Protein AF-A0A1G3IFE7-F1 (afdb_monomer_lite)

Radius of gyration: 24.12 Å; chains: 1; bounding box: 57×22×74 Å

Secondary structure (DSSP, 8-state):
-HHHHHHHHHHHHHHHHHHHHHHHHHHHHHHHHHHHHHHHHHHHHHHHHHHHHHHT-TTHHHHHHHHHHHHHHHHHHHHHHT-HHHHHHHHHHHHHHHHHHHHHHT-

Sequence (107 aa):
MAAQDGGYRHKQRKRAEKKMTQHLLSVRQRYARLLSVMKWVGTVAGIGGALIIAMNIGVVAHGFMLFLVSSVLWGLVAWAQREVSLLVMQGAATVINMLGIIKWLGV

Structure (mmCIF, N/CA/C/O backbone):
data_AF-A0A1G3IFE7-F1
#
_entry.id   AF-A0A1G3IFE7-F1
#
loop_
_atom_site.group_PDB
_atom_site.id
_atom_site.type_symbol
_atom_site.label_atom_id
_atom_site.label_alt_id
_atom_site.label_comp_id
_atom_site.label_asym_id
_atom_site.label_entity_id
_atom_site.label_seq_id
_atom_site.pdbx_PDB_ins_code
_atom_site.Cartn_x
_atom_site.Cartn_y
_atom_site.Cartn_z
_atom_site.occupancy
_atom_site.B_iso_or_equiv
_atom_site.auth_seq_id
_atom_site.auth_comp_id
_atom_site.auth_asym_id
_atom_site.auth_atom_id
_atom_site.pdbx_PDB_model_num
ATOM 1 N N . MET A 1 1 ? -38.146 -4.351 51.094 1.00 57.72 1 MET A N 1
ATOM 2 C CA . MET A 1 1 ? -38.135 -4.828 49.689 1.00 57.72 1 MET A CA 1
ATOM 3 C C . MET A 1 1 ? -37.396 -3.897 48.716 1.00 57.72 1 MET A C 1
ATOM 5 O O . MET A 1 1 ? -36.661 -4.412 47.889 1.00 57.72 1 MET A O 1
ATOM 9 N 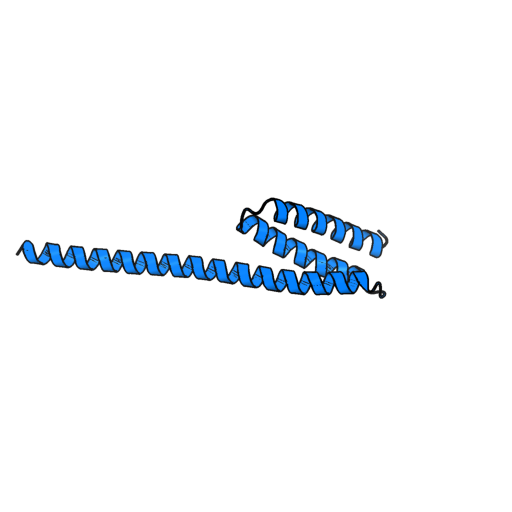N . ALA A 1 2 ? -37.477 -2.563 48.832 1.00 60.09 2 ALA A N 1
ATOM 10 C CA . ALA A 1 2 ? -36.810 -1.629 47.902 1.00 60.09 2 ALA A CA 1
ATOM 11 C C . ALA A 1 2 ? -35.256 -1.617 47.931 1.00 60.09 2 ALA A C 1
ATOM 13 O O . ALA A 1 2 ? -34.624 -1.307 46.925 1.00 60.09 2 ALA A O 1
ATOM 14 N N . ALA A 1 3 ? -34.616 -1.982 49.052 1.00 60.00 3 ALA A N 1
ATOM 15 C CA . ALA A 1 3 ? -33.153 -1.910 49.206 1.00 60.00 3 ALA A CA 1
ATOM 16 C C . ALA A 1 3 ? -32.371 -3.035 48.487 1.00 60.00 3 ALA A C 1
ATOM 18 O O . ALA A 1 3 ? -31.240 -2.819 48.055 1.00 60.00 3 ALA A O 1
ATOM 19 N N . GLN A 1 4 ? -32.963 -4.225 48.313 1.00 60.97 4 GLN A N 1
ATOM 20 C CA . GLN A 1 4 ? -32.335 -5.321 47.556 1.00 60.97 4 GLN A CA 1
ATOM 21 C C . GLN A 1 4 ? -32.281 -5.006 46.053 1.00 60.97 4 GLN A C 1
ATOM 23 O O . GLN A 1 4 ? -31.293 -5.310 45.387 1.00 60.97 4 GLN A O 1
ATOM 28 N N . ASP A 1 5 ? -33.304 -4.333 45.533 1.00 65.44 5 ASP A N 1
ATOM 29 C CA . ASP A 1 5 ? -33.459 -4.017 44.111 1.00 65.44 5 ASP A CA 1
ATOM 30 C C . ASP A 1 5 ? -32.378 -3.033 43.599 1.00 65.44 5 ASP A C 1
ATOM 32 O O . ASP A 1 5 ? -31.805 -3.211 42.518 1.00 65.44 5 ASP A O 1
ATOM 36 N N . GLY A 1 6 ? -31.970 -2.064 44.429 1.00 73.38 6 GLY A N 1
ATOM 37 C CA . GLY A 1 6 ? -30.881 -1.132 44.101 1.00 73.38 6 GLY A CA 1
ATOM 38 C C . GLY A 1 6 ? -29.522 -1.818 43.888 1.00 73.38 6 GLY A C 1
ATOM 39 O O . GLY A 1 6 ? -28.800 -1.507 42.934 1.00 73.38 6 GLY A O 1
ATOM 40 N N . GLY A 1 7 ? -29.188 -2.808 44.724 1.00 79.25 7 GLY A N 1
ATOM 41 C CA . GLY A 1 7 ? -27.937 -3.568 44.616 1.00 79.25 7 GLY A CA 1
ATOM 42 C C . GLY A 1 7 ? -27.884 -4.472 43.380 1.00 79.25 7 GLY A C 1
ATOM 43 O O . GLY A 1 7 ? -26.850 -4.554 42.704 1.00 79.25 7 GLY A O 1
ATOM 44 N N . TYR A 1 8 ? -29.009 -5.106 43.032 1.00 75.50 8 TYR A N 1
ATOM 45 C CA . TYR A 1 8 ? -29.123 -5.934 41.828 1.00 75.50 8 TYR A CA 1
ATOM 46 C C . TYR A 1 8 ? -28.982 -5.107 40.545 1.00 75.50 8 TYR A C 1
ATOM 48 O O . TYR A 1 8 ? -28.190 -5.474 39.667 1.00 75.50 8 TYR A O 1
ATOM 56 N N . ARG A 1 9 ? -29.659 -3.954 40.456 1.00 80.56 9 ARG A N 1
ATOM 57 C CA . ARG A 1 9 ? -29.551 -3.042 39.303 1.00 80.56 9 ARG A CA 1
ATOM 58 C C . ARG A 1 9 ? -28.127 -2.519 39.100 1.00 80.56 9 ARG A C 1
ATOM 60 O O . ARG A 1 9 ? -27.635 -2.484 37.970 1.00 80.56 9 ARG A O 1
ATOM 67 N N . HIS A 1 10 ? -27.416 -2.203 40.182 1.00 82.00 10 HIS A N 1
ATOM 68 C CA . HIS A 1 10 ? -26.027 -1.747 40.112 1.00 82.00 10 HIS A CA 1
ATOM 69 C C . HIS A 1 10 ? -25.064 -2.844 39.614 1.00 82.00 10 HIS A C 1
ATOM 71 O O . HIS A 1 10 ? -24.168 -2.591 38.802 1.00 82.00 10 HIS A O 1
ATOM 77 N N . LYS A 1 11 ? -25.262 -4.097 40.047 1.00 82.69 11 LYS A N 1
ATOM 78 C CA . LYS A 1 11 ? -24.443 -5.241 39.607 1.00 82.69 11 LYS A CA 1
ATOM 79 C C . LYS A 1 11 ? -24.682 -5.589 38.134 1.00 82.69 11 LYS A C 1
ATOM 81 O O . LYS A 1 11 ? -23.734 -5.943 37.430 1.00 82.69 11 LYS A O 1
ATOM 86 N N . GLN A 1 12 ? -25.923 -5.467 37.657 1.00 85.44 12 GLN A N 1
ATOM 87 C CA . GLN A 1 12 ? -26.260 -5.670 36.245 1.00 85.44 12 GLN A CA 1
ATOM 88 C C . GLN A 1 12 ? -25.655 -4.589 35.345 1.00 85.44 12 GLN A C 1
ATOM 90 O O . GLN A 1 12 ? -25.050 -4.937 34.331 1.00 85.44 12 GLN A O 1
ATOM 95 N N . ARG A 1 13 ? -25.717 -3.312 35.748 1.00 86.81 13 ARG A N 1
ATOM 96 C CA . ARG A 1 13 ? -25.062 -2.207 35.027 1.00 86.81 13 ARG A CA 1
ATOM 97 C C . ARG A 1 13 ? -23.567 -2.449 34.839 1.00 86.81 13 ARG A C 1
ATOM 99 O O . ARG A 1 13 ? -23.098 -2.473 33.707 1.00 86.81 13 ARG A O 1
ATOM 106 N N . LYS A 1 14 ? -22.846 -2.784 35.915 1.00 89.38 14 LYS A N 1
ATOM 107 C CA . LYS A 1 14 ? -21.407 -3.097 35.835 1.00 89.38 14 LYS A CA 1
ATOM 108 C C . LYS A 1 14 ? -21.095 -4.293 34.930 1.00 89.38 14 LYS A C 1
ATOM 110 O O . LYS A 1 14 ? -20.069 -4.313 34.252 1.00 89.38 14 LYS A O 1
ATOM 115 N N . ARG A 1 15 ? -21.965 -5.311 34.900 1.00 87.38 15 ARG A N 1
ATOM 116 C CA . ARG A 1 15 ? -21.821 -6.451 33.977 1.00 87.38 15 ARG A CA 1
ATOM 117 C C . ARG A 1 15 ? -22.044 -6.037 32.522 1.00 87.38 15 ARG A C 1
ATOM 119 O O . ARG A 1 15 ? -21.296 -6.499 31.664 1.00 87.38 15 ARG A O 1
ATOM 126 N N . ALA A 1 16 ? -23.039 -5.195 32.253 1.00 86.50 16 ALA A N 1
ATOM 127 C CA . ALA A 1 16 ? -23.311 -4.668 30.919 1.00 86.50 16 ALA A CA 1
ATOM 128 C C . ALA A 1 16 ? -22.154 -3.786 30.422 1.00 86.50 16 ALA A C 1
ATOM 130 O O . ALA A 1 16 ? -21.657 -4.014 29.324 1.00 86.50 16 ALA A O 1
ATOM 131 N N . GLU A 1 17 ? -21.645 -2.881 31.263 1.00 88.56 17 GLU A N 1
ATOM 132 C CA . GLU A 1 17 ? -20.461 -2.058 30.979 1.00 88.56 17 GLU A CA 1
ATOM 133 C C . GLU A 1 17 ? -19.237 -2.925 30.671 1.00 88.56 17 GLU A C 1
ATOM 135 O O . GLU A 1 17 ? -18.568 -2.724 29.661 1.00 88.56 17 GLU A O 1
ATOM 140 N N . LYS A 1 18 ? -18.970 -3.954 31.488 1.00 88.88 18 LYS A N 1
ATOM 141 C CA . LYS A 1 18 ? -17.833 -4.854 31.259 1.00 88.88 18 LYS A CA 1
ATOM 142 C C . LYS A 1 18 ? -17.961 -5.609 29.934 1.00 88.88 18 LYS A C 1
ATOM 144 O O . LYS A 1 18 ? -16.979 -5.694 29.202 1.00 88.88 18 LYS A O 1
ATOM 149 N N . LYS A 1 19 ? -19.156 -6.121 29.611 1.00 87.25 19 LYS A N 1
ATOM 150 C CA . LYS A 1 19 ? -19.427 -6.786 28.324 1.00 87.25 19 LYS A CA 1
ATOM 151 C C . LYS A 1 19 ? -19.244 -5.826 27.144 1.00 87.25 19 LYS A C 1
ATOM 153 O O . LYS A 1 19 ? -18.594 -6.198 26.171 1.00 87.25 19 LYS A O 1
ATOM 158 N N . MET A 1 20 ? -19.762 -4.602 27.251 1.00 87.31 20 MET A N 1
ATOM 159 C CA . MET A 1 20 ? -19.630 -3.551 26.236 1.00 87.31 20 MET A CA 1
ATOM 160 C C . MET A 1 20 ? -18.154 -3.215 25.991 1.00 87.31 20 MET A C 1
ATOM 162 O O . MET A 1 20 ? -17.679 -3.300 24.861 1.00 87.31 20 MET A O 1
ATOM 166 N N . THR A 1 21 ? -17.396 -2.926 27.051 1.00 87.31 21 THR A N 1
ATOM 167 C CA . THR A 1 21 ? -15.966 -2.610 26.957 1.00 87.31 21 THR A CA 1
ATOM 168 C C . THR A 1 21 ? -15.174 -3.777 26.379 1.00 87.31 21 THR A C 1
ATOM 170 O O . THR A 1 21 ? -14.352 -3.575 25.490 1.00 87.31 21 THR A O 1
ATOM 173 N N . GLN A 1 22 ? -15.443 -5.012 26.814 1.00 87.81 22 GLN A N 1
ATOM 174 C CA . GLN A 1 22 ? -14.799 -6.199 26.243 1.00 87.81 22 GLN A CA 1
ATOM 175 C C . GLN A 1 22 ? -15.084 -6.347 24.747 1.00 87.81 22 GLN A C 1
ATOM 177 O O . GLN A 1 22 ? -14.173 -6.650 23.975 1.00 87.81 22 GLN A O 1
ATOM 182 N N . HIS A 1 23 ? -16.322 -6.091 24.325 1.00 85.19 23 HIS A N 1
ATOM 183 C CA . HIS A 1 23 ? -16.683 -6.133 22.917 1.00 85.19 23 HIS A CA 1
ATOM 184 C C . HIS A 1 23 ? -15.913 -5.080 22.107 1.00 85.19 23 HIS A C 1
ATOM 186 O O . HIS A 1 23 ? -15.268 -5.429 21.116 1.00 85.19 23 HIS A O 1
ATOM 192 N N . LEU A 1 24 ? -15.873 -3.827 22.572 1.00 88.50 24 LEU A N 1
ATOM 193 C CA . LEU A 1 24 ? -15.134 -2.744 21.912 1.00 88.50 24 LEU A CA 1
ATOM 194 C C . LEU A 1 24 ? -13.628 -3.034 21.821 1.00 88.50 24 LEU A C 1
ATOM 196 O O . LEU A 1 24 ? -13.018 -2.827 20.770 1.00 88.50 24 LEU A O 1
ATOM 200 N N . LEU A 1 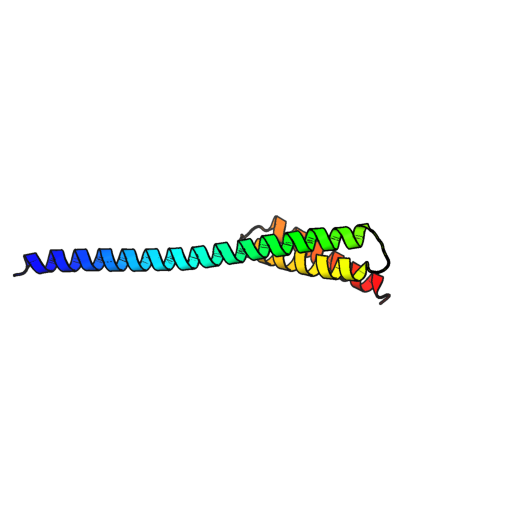25 ? -13.032 -3.572 22.891 1.00 89.44 25 LEU A N 1
ATOM 201 C CA . LEU A 1 25 ? -11.626 -3.980 22.895 1.00 89.44 25 LEU A CA 1
ATOM 202 C C . LEU A 1 25 ? -11.355 -5.076 21.858 1.00 89.44 25 LEU A C 1
ATOM 204 O O . LEU A 1 25 ? -10.350 -5.002 21.150 1.00 89.44 25 LEU A O 1
ATOM 208 N N . SER A 1 26 ? -12.268 -6.041 21.709 1.00 87.56 26 SER A N 1
ATOM 209 C CA . SER A 1 26 ? -12.130 -7.113 20.718 1.00 87.56 26 SER A CA 1
ATOM 210 C C . SER A 1 26 ? -12.194 -6.596 19.274 1.00 87.56 26 SER A C 1
ATOM 212 O O . SER A 1 26 ? -11.400 -7.023 18.434 1.00 87.56 26 SER A O 1
ATOM 214 N N . VAL A 1 27 ? -13.076 -5.632 18.984 1.00 87.75 27 VAL A N 1
ATOM 215 C CA . VAL A 1 27 ? -13.186 -5.006 17.655 1.00 87.75 27 VAL A CA 1
ATOM 216 C C . VAL A 1 27 ? -11.925 -4.199 17.344 1.00 87.75 27 VAL A C 1
ATOM 218 O O . VAL A 1 27 ? -11.325 -4.376 16.281 1.00 87.75 27 VAL A O 1
ATOM 221 N N . ARG A 1 28 ? -11.457 -3.385 18.299 1.00 87.94 28 ARG A N 1
ATOM 222 C CA . ARG A 1 28 ? -10.216 -2.611 18.154 1.00 87.94 28 ARG A CA 1
ATOM 223 C C . ARG A 1 28 ? -8.999 -3.516 17.945 1.00 87.94 28 ARG A C 1
ATOM 225 O O . ARG A 1 28 ? -8.164 -3.222 17.093 1.00 87.94 28 ARG A O 1
ATOM 232 N N . GLN A 1 29 ? -8.901 -4.623 18.682 1.00 91.81 29 GLN A N 1
ATOM 233 C CA . GLN A 1 29 ? -7.819 -5.598 18.510 1.00 91.81 29 GLN A CA 1
ATOM 234 C C . GLN A 1 29 ? -7.842 -6.260 17.131 1.00 91.81 29 GLN A C 1
ATOM 236 O O . GLN A 1 29 ? -6.786 -6.405 16.517 1.00 91.81 29 GLN A O 1
ATOM 241 N N . ARG A 1 30 ? -9.022 -6.647 16.627 1.00 89.69 30 ARG A N 1
ATOM 242 C CA . ARG A 1 30 ? -9.161 -7.211 15.274 1.00 89.69 30 ARG A CA 1
ATOM 243 C C . ARG A 1 30 ? -8.661 -6.227 14.222 1.00 89.69 30 ARG A C 1
ATOM 245 O O . ARG A 1 30 ? -7.853 -6.605 13.382 1.00 89.69 30 ARG A O 1
ATOM 252 N N . TYR A 1 31 ? -9.072 -4.966 14.325 1.00 89.38 31 TYR A N 1
ATOM 253 C CA . TYR A 1 31 ? -8.624 -3.909 13.422 1.00 89.38 31 TYR A CA 1
ATOM 254 C C . TYR A 1 31 ? -7.102 -3.702 13.470 1.00 89.38 31 TYR A C 1
ATOM 256 O O . TYR A 1 31 ? -6.440 -3.710 12.434 1.00 89.38 31 TYR A O 1
ATOM 264 N N . ALA A 1 32 ? -6.522 -3.611 14.672 1.00 90.31 32 ALA A N 1
ATOM 265 C CA . ALA A 1 32 ? -5.076 -3.474 14.844 1.00 90.31 32 ALA A CA 1
ATOM 266 C C . ALA A 1 32 ? -4.298 -4.660 14.246 1.00 90.31 32 ALA A C 1
ATOM 268 O O . ALA A 1 32 ? -3.253 -4.469 13.622 1.00 90.31 32 ALA A O 1
ATOM 269 N N . ARG A 1 33 ? -4.825 -5.884 14.389 1.00 92.25 33 ARG A N 1
ATOM 270 C CA . ARG A 1 33 ? -4.228 -7.087 13.800 1.00 92.25 33 ARG A CA 1
ATOM 271 C C . ARG A 1 33 ? -4.265 -7.048 12.273 1.00 92.25 33 ARG A C 1
ATOM 273 O O . ARG A 1 33 ? -3.245 -7.325 11.655 1.00 92.25 33 ARG A O 1
ATOM 280 N N . LEU A 1 34 ? -5.397 -6.675 11.673 1.00 92.12 34 LEU A N 1
ATOM 281 C CA . LEU A 1 34 ? -5.522 -6.558 10.216 1.00 92.12 34 LEU A CA 1
ATOM 282 C C . LEU A 1 34 ? -4.533 -5.535 9.647 1.00 92.12 34 LEU A C 1
ATOM 284 O O . LEU A 1 34 ? -3.819 -5.845 8.698 1.00 92.12 34 LEU A O 1
ATOM 288 N N . LEU A 1 35 ? -4.417 -4.362 10.278 1.00 92.88 35 LEU A N 1
ATOM 289 C CA . LEU A 1 35 ? -3.429 -3.358 9.878 1.00 92.88 35 LEU A CA 1
ATOM 290 C C . LEU A 1 35 ? -1.992 -3.866 10.015 1.00 92.88 35 LEU A C 1
ATOM 292 O O . LEU A 1 35 ? -1.159 -3.588 9.158 1.00 92.88 35 LEU A O 1
ATOM 296 N N . SER A 1 36 ? -1.688 -4.615 11.077 1.00 93.81 36 SER A N 1
ATOM 297 C CA . SER A 1 36 ? -0.360 -5.203 11.266 1.00 93.81 36 SER A CA 1
ATOM 298 C C . SER A 1 36 ? -0.021 -6.216 10.170 1.00 93.81 36 SER A C 1
ATOM 300 O O . SER A 1 36 ? 1.086 -6.179 9.636 1.00 93.81 36 SER A O 1
ATOM 302 N N . VAL A 1 37 ? -0.979 -7.063 9.782 1.00 94.56 37 VAL A N 1
ATOM 303 C CA . VAL A 1 37 ? -0.810 -8.006 8.667 1.00 94.56 37 VAL A CA 1
ATOM 304 C C . VAL A 1 37 ? -0.607 -7.252 7.352 1.00 94.56 37 VAL A C 1
ATOM 306 O O . VAL A 1 37 ? 0.350 -7.541 6.640 1.00 94.56 37 VAL A O 1
ATOM 309 N N . MET A 1 38 ? -1.434 -6.243 7.057 1.00 93.38 38 MET A N 1
ATOM 310 C CA . MET A 1 38 ? -1.283 -5.408 5.857 1.00 93.38 38 MET A CA 1
ATOM 311 C C . MET A 1 38 ? 0.090 -4.731 5.789 1.00 93.38 38 MET A C 1
ATOM 313 O O . MET A 1 38 ? 0.714 -4.746 4.730 1.00 93.38 38 MET A O 1
ATOM 317 N N . LYS A 1 39 ? 0.586 -4.198 6.916 1.00 94.00 39 LYS A N 1
ATOM 318 C CA . LYS A 1 39 ? 1.935 -3.621 7.015 1.00 94.00 39 LYS A CA 1
ATOM 319 C C . LYS A 1 39 ? 3.006 -4.634 6.635 1.00 94.00 39 LYS A C 1
ATOM 321 O O . LYS A 1 39 ? 3.843 -4.340 5.794 1.00 94.00 39 LYS A O 1
ATOM 326 N N . TRP A 1 40 ? 2.982 -5.823 7.233 1.00 96.19 40 TRP A N 1
ATOM 327 C CA . TRP A 1 40 ? 4.011 -6.832 6.984 1.00 96.19 40 TRP A CA 1
ATOM 328 C C . TRP A 1 40 ? 3.963 -7.399 5.566 1.00 96.19 40 TRP A C 1
ATOM 330 O O . TRP A 1 40 ? 5.010 -7.512 4.932 1.00 96.19 40 TRP A O 1
ATOM 340 N N . VAL A 1 41 ? 2.769 -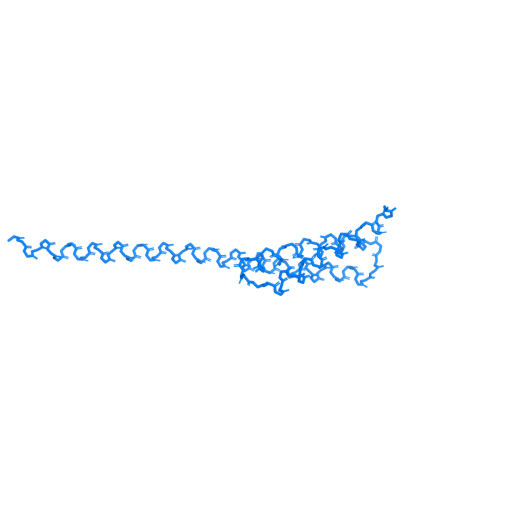7.688 5.044 1.00 95.12 41 VAL A N 1
ATOM 341 C CA . VAL A 1 41 ? 2.599 -8.141 3.655 1.00 95.12 41 VAL A CA 1
ATOM 342 C C . VAL A 1 41 ? 3.084 -7.063 2.687 1.00 95.12 41 VAL A C 1
ATOM 344 O O . VAL A 1 41 ? 3.870 -7.363 1.792 1.00 95.12 41 VAL A O 1
ATOM 347 N N . GLY A 1 42 ? 2.687 -5.806 2.908 1.00 94.12 42 GLY A N 1
ATOM 348 C CA . GLY A 1 42 ? 3.157 -4.666 2.127 1.00 94.12 42 GLY A CA 1
ATOM 349 C C . GLY A 1 42 ? 4.677 -4.524 2.179 1.00 94.12 42 GLY A C 1
ATOM 350 O O . GLY A 1 42 ? 5.310 -4.390 1.144 1.00 94.12 42 GLY A O 1
ATOM 351 N N . THR A 1 43 ? 5.298 -4.629 3.354 1.00 95.50 43 THR A N 1
ATOM 352 C CA . THR A 1 43 ? 6.760 -4.531 3.497 1.00 95.50 43 THR A CA 1
ATOM 353 C C . THR A 1 43 ? 7.501 -5.636 2.752 1.00 95.50 43 THR A C 1
ATOM 355 O O . THR A 1 43 ? 8.417 -5.336 1.991 1.00 95.50 43 THR A O 1
ATOM 358 N N . VAL A 1 44 ? 7.111 -6.902 2.934 1.00 97.00 44 VAL A N 1
ATOM 359 C CA . VAL A 1 44 ? 7.778 -8.034 2.270 1.00 97.00 44 VAL A CA 1
ATOM 360 C C . VAL A 1 44 ? 7.612 -7.936 0.756 1.00 97.00 44 VAL A C 1
ATOM 362 O O . VAL A 1 44 ? 8.586 -8.098 0.022 1.00 97.00 44 VAL A O 1
ATOM 365 N N . ALA A 1 45 ? 6.409 -7.591 0.292 1.00 94.69 45 ALA A N 1
ATOM 366 C CA . ALA A 1 45 ? 6.168 -7.341 -1.119 1.00 94.69 45 ALA A CA 1
ATOM 367 C C . ALA A 1 45 ? 7.004 -6.151 -1.630 1.00 94.69 45 ALA A C 1
ATOM 369 O O . ALA A 1 45 ? 7.649 -6.225 -2.668 1.00 94.69 45 ALA A O 1
ATOM 370 N N . GLY A 1 46 ? 7.073 -5.061 -0.870 1.00 94.94 46 GLY A N 1
ATOM 371 C CA . GLY A 1 46 ? 7.845 -3.877 -1.234 1.00 94.94 46 GLY A CA 1
ATOM 372 C C . GLY A 1 46 ? 9.322 -4.195 -1.433 1.00 94.94 46 GLY A C 1
ATOM 373 O O . GLY A 1 46 ? 9.900 -3.874 -2.465 1.00 94.94 46 GLY A O 1
ATOM 374 N N . ILE A 1 47 ? 9.916 -4.888 -0.466 1.00 96.44 47 ILE A N 1
ATOM 375 C CA . ILE A 1 47 ? 11.320 -5.289 -0.527 1.00 96.44 47 ILE A CA 1
ATOM 376 C C . ILE A 1 47 ? 11.549 -6.242 -1.706 1.00 96.44 47 ILE A C 1
ATOM 378 O O . ILE A 1 47 ? 12.445 -6.004 -2.511 1.00 96.44 47 ILE A O 1
ATOM 382 N N . GLY A 1 48 ? 10.721 -7.281 -1.856 1.00 95.12 48 GLY A N 1
ATOM 383 C CA . GLY A 1 48 ? 10.857 -8.245 -2.950 1.00 95.12 48 GLY A CA 1
ATOM 384 C C . GLY A 1 48 ? 10.730 -7.599 -4.333 1.00 95.12 48 GLY A C 1
ATOM 385 O O . GLY A 1 48 ? 11.556 -7.845 -5.210 1.00 95.12 48 GLY A O 1
ATOM 386 N N . GLY A 1 49 ? 9.741 -6.722 -4.516 1.00 93.44 49 GLY A N 1
ATOM 387 C CA . GLY A 1 49 ? 9.510 -6.015 -5.774 1.00 93.44 49 GLY A CA 1
ATOM 388 C C . GLY A 1 49 ? 10.658 -5.069 -6.114 1.00 93.44 49 GLY A C 1
ATOM 389 O O . GLY A 1 49 ? 11.180 -5.115 -7.227 1.00 93.44 49 GLY A O 1
ATOM 390 N N . ALA A 1 50 ? 11.116 -4.282 -5.136 1.00 93.75 50 ALA A N 1
ATOM 391 C CA . ALA A 1 50 ? 12.254 -3.383 -5.301 1.00 93.75 50 ALA A CA 1
ATOM 392 C C . ALA A 1 50 ? 13.548 -4.137 -5.643 1.00 93.75 50 ALA A C 1
ATOM 394 O O . ALA A 1 50 ? 14.291 -3.694 -6.514 1.00 93.75 50 ALA A O 1
ATOM 395 N N . LEU A 1 51 ? 13.796 -5.292 -5.015 1.00 95.44 51 LEU A N 1
ATOM 396 C CA . LEU A 1 51 ? 14.953 -6.132 -5.333 1.00 95.44 51 LEU A CA 1
ATOM 397 C C . LEU A 1 51 ? 14.891 -6.662 -6.768 1.00 95.44 51 LEU A C 1
ATOM 399 O O . LEU A 1 51 ? 15.893 -6.599 -7.472 1.00 95.44 51 LEU A O 1
ATOM 403 N N . ILE A 1 52 ? 13.731 -7.137 -7.231 1.00 93.69 52 ILE A N 1
ATOM 404 C CA . ILE A 1 52 ? 13.567 -7.604 -8.618 1.00 93.69 52 ILE A CA 1
ATOM 405 C C . ILE A 1 52 ? 13.836 -6.469 -9.612 1.00 93.69 52 ILE A C 1
ATOM 407 O O . ILE A 1 52 ? 14.555 -6.676 -10.589 1.00 93.69 52 ILE A O 1
ATOM 411 N N . ILE A 1 53 ? 13.300 -5.272 -9.347 1.00 92.19 53 ILE A N 1
ATOM 412 C CA . ILE A 1 53 ? 13.551 -4.087 -10.178 1.00 92.19 53 ILE A CA 1
ATOM 413 C C . ILE A 1 53 ? 15.049 -3.757 -10.192 1.00 92.19 53 ILE A C 1
ATOM 415 O O . ILE A 1 53 ? 15.624 -3.568 -11.261 1.00 92.19 53 ILE A O 1
ATOM 419 N N . ALA A 1 54 ? 15.686 -3.723 -9.019 1.00 93.94 54 ALA A N 1
ATOM 420 C CA . ALA A 1 54 ? 17.095 -3.369 -8.868 1.00 93.94 54 ALA A CA 1
ATOM 421 C C . ALA A 1 54 ? 18.043 -4.384 -9.522 1.00 93.94 54 ALA A C 1
ATOM 423 O O . ALA A 1 54 ? 19.069 -3.992 -10.072 1.00 93.94 54 ALA A O 1
ATOM 424 N N . MET A 1 55 ? 17.695 -5.675 -9.502 1.00 91.94 55 MET A N 1
ATOM 425 C CA . MET A 1 55 ? 18.466 -6.715 -10.186 1.00 91.94 55 MET A CA 1
ATOM 426 C C . MET A 1 55 ? 18.450 -6.552 -11.710 1.00 91.94 55 MET A C 1
ATOM 428 O O . MET A 1 55 ? 19.341 -7.081 -12.367 1.00 91.94 55 MET A O 1
ATOM 432 N N . ASN A 1 56 ? 17.459 -5.846 -12.272 1.00 87.94 56 ASN A N 1
ATOM 433 C CA . ASN A 1 56 ? 17.313 -5.595 -13.711 1.00 87.94 56 ASN A CA 1
ATOM 434 C C . ASN A 1 56 ? 17.480 -6.858 -14.587 1.00 87.94 56 ASN A C 1
ATOM 436 O O . ASN A 1 56 ? 17.941 -6.812 -15.725 1.00 87.94 56 ASN A O 1
ATOM 440 N N . ILE A 1 57 ? 17.117 -8.014 -14.035 1.00 80.56 57 ILE A N 1
ATOM 441 C CA . ILE A 1 57 ? 16.989 -9.266 -14.775 1.00 80.56 57 ILE A CA 1
ATOM 442 C C . ILE A 1 57 ? 15.663 -9.206 -15.531 1.00 80.56 57 ILE A C 1
ATOM 444 O O . ILE A 1 57 ? 14.736 -8.569 -15.038 1.00 80.56 57 ILE A O 1
ATOM 448 N N . GLY A 1 58 ? 15.556 -9.837 -16.708 1.00 81.50 58 GLY A N 1
ATOM 449 C CA . GLY A 1 58 ? 14.465 -9.698 -17.700 1.00 81.50 58 GLY A CA 1
ATOM 450 C C . GLY A 1 58 ? 13.009 -9.947 -17.249 1.00 81.50 58 GLY A C 1
ATOM 451 O O . GLY A 1 58 ? 12.142 -10.164 -18.081 1.00 81.50 58 GLY A O 1
ATOM 452 N N . VAL A 1 59 ? 12.722 -9.914 -15.950 1.00 86.12 59 VAL A N 1
ATOM 453 C CA . VAL A 1 59 ? 11.421 -9.966 -15.277 1.00 86.12 59 VAL A CA 1
ATOM 454 C C . VAL A 1 59 ? 11.075 -8.656 -14.539 1.00 86.12 59 VAL A C 1
ATOM 456 O O . VAL A 1 59 ? 10.216 -8.659 -13.660 1.00 86.12 59 VAL A O 1
ATOM 459 N N . VAL A 1 60 ? 11.703 -7.523 -14.879 1.00 89.06 60 VAL A N 1
ATOM 460 C CA . VAL A 1 60 ? 11.528 -6.220 -14.193 1.00 89.06 60 VAL A CA 1
ATOM 461 C C . VAL A 1 60 ? 10.059 -5.793 -14.028 1.00 89.06 60 VAL A C 1
ATOM 463 O O . VAL A 1 60 ? 9.696 -5.283 -12.967 1.00 89.06 60 VAL A O 1
ATOM 466 N N . ALA A 1 61 ? 9.179 -6.056 -15.005 1.00 88.25 61 ALA A N 1
ATOM 467 C CA . ALA A 1 61 ? 7.745 -5.766 -14.861 1.00 88.25 61 ALA A CA 1
ATOM 468 C C . ALA A 1 61 ? 7.080 -6.491 -13.686 1.00 88.25 61 ALA A C 1
ATOM 470 O O . ALA A 1 61 ? 6.233 -5.902 -13.018 1.00 88.25 61 ALA A O 1
ATOM 471 N N . HIS A 1 62 ? 7.483 -7.728 -13.382 1.00 90.88 62 HIS A N 1
ATOM 472 C CA . HIS A 1 62 ? 6.969 -8.448 -12.216 1.00 90.88 62 HIS A CA 1
ATOM 473 C C . HIS A 1 62 ? 7.400 -7.754 -10.922 1.00 90.88 62 HIS A C 1
ATOM 475 O O . HIS A 1 62 ? 6.613 -7.665 -9.984 1.00 90.88 62 HIS A O 1
ATOM 481 N N . GLY A 1 63 ? 8.613 -7.194 -10.895 1.00 92.88 63 GLY A N 1
ATOM 482 C CA . GLY A 1 63 ? 9.087 -6.360 -9.794 1.00 92.88 63 GLY A CA 1
ATOM 483 C C . GLY A 1 63 ? 8.221 -5.115 -9.595 1.00 92.88 63 GLY A C 1
ATOM 484 O O . GLY A 1 63 ? 7.779 -4.863 -8.475 1.00 92.88 63 GLY A O 1
ATOM 485 N N . PHE A 1 64 ? 7.889 -4.397 -10.675 1.00 93.19 64 PHE A N 1
ATOM 486 C CA . PHE A 1 64 ? 6.976 -3.248 -10.612 1.00 93.19 64 PHE A CA 1
ATOM 487 C C . PHE A 1 64 ? 5.552 -3.635 -10.194 1.00 93.19 64 PHE A C 1
ATOM 489 O O . PHE A 1 64 ? 4.954 -2.929 -9.387 1.00 93.19 64 PHE A O 1
ATOM 496 N N . MET A 1 65 ? 5.005 -4.762 -10.663 1.00 94.19 65 MET A N 1
ATOM 497 C CA . MET A 1 65 ? 3.688 -5.251 -10.222 1.00 94.19 65 MET A CA 1
ATOM 498 C C . MET A 1 65 ? 3.676 -5.593 -8.727 1.00 94.19 65 MET A C 1
ATOM 500 O O . MET A 1 65 ? 2.736 -5.259 -8.006 1.00 94.19 65 MET A O 1
ATOM 504 N N . LEU A 1 66 ? 4.738 -6.229 -8.238 1.00 94.44 66 LEU A N 1
ATOM 505 C CA . LEU A 1 66 ? 4.864 -6.624 -6.838 1.00 94.44 66 LEU A CA 1
ATOM 506 C C . LEU A 1 66 ? 5.068 -5.389 -5.936 1.00 94.44 66 LEU A C 1
ATOM 508 O O . LEU A 1 66 ? 4.429 -5.263 -4.886 1.00 94.44 66 LEU A O 1
ATOM 512 N N . PHE A 1 6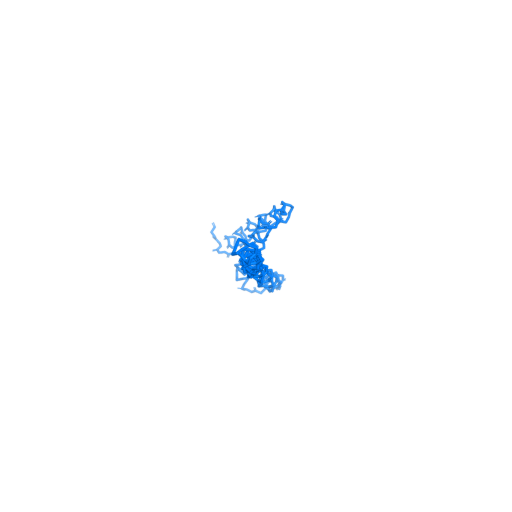7 ? 5.870 -4.420 -6.393 1.00 94.88 67 PHE A N 1
ATOM 513 C CA . PHE A 1 67 ? 6.045 -3.130 -5.724 1.00 94.88 67 PHE A CA 1
ATOM 514 C C . PHE A 1 67 ? 4.763 -2.276 -5.767 1.00 94.88 67 PHE A C 1
ATOM 516 O O . PHE A 1 67 ? 4.457 -1.582 -4.796 1.00 94.88 67 PHE A O 1
ATOM 523 N N . LEU A 1 68 ? 3.950 -2.397 -6.823 1.00 95.38 68 LEU A N 1
ATOM 524 C CA . LEU A 1 68 ? 2.639 -1.753 -6.930 1.00 95.38 68 LEU A CA 1
ATOM 525 C C . LEU A 1 68 ? 1.683 -2.256 -5.843 1.00 95.38 68 LEU A C 1
ATOM 527 O O . LEU A 1 68 ? 1.132 -1.447 -5.095 1.00 95.38 68 LEU A O 1
ATOM 531 N N . VAL A 1 69 ? 1.537 -3.577 -5.694 1.00 96.06 69 VAL A N 1
ATOM 532 C CA . VAL A 1 69 ? 0.693 -4.181 -4.644 1.00 96.06 69 VAL A CA 1
ATOM 533 C C . VAL A 1 69 ? 1.133 -3.716 -3.254 1.00 96.06 69 VAL A C 1
ATOM 535 O O . VAL A 1 69 ? 0.298 -3.336 -2.430 1.00 96.06 69 VAL A O 1
ATOM 538 N N . SER A 1 70 ? 2.445 -3.677 -3.009 1.00 96.81 70 SER A N 1
ATOM 539 C CA . SER A 1 70 ? 3.010 -3.118 -1.778 1.00 96.81 70 SER A CA 1
ATOM 540 C C . SER A 1 70 ? 2.598 -1.663 -1.549 1.00 96.81 70 SER A C 1
ATOM 542 O O . SER A 1 70 ? 2.102 -1.324 -0.470 1.00 96.81 70 SER A O 1
ATOM 544 N N . SER A 1 71 ? 2.766 -0.807 -2.562 1.00 96.00 71 SER A N 1
ATOM 545 C CA . SER A 1 71 ? 2.450 0.619 -2.453 1.00 96.00 71 SER A CA 1
ATOM 546 C C . SER A 1 71 ? 0.968 0.859 -2.149 1.00 96.00 71 SER A C 1
ATOM 548 O O . SER A 1 71 ? 0.655 1.659 -1.270 1.00 96.00 71 SER A O 1
ATOM 550 N N . VAL A 1 72 ? 0.059 0.078 -2.743 1.00 96.75 72 VAL A N 1
ATOM 551 C CA . VAL A 1 72 ? -1.379 0.148 -2.443 1.00 96.75 72 VAL A CA 1
ATOM 552 C C . VAL A 1 72 ? -1.674 -0.286 -1.004 1.00 96.75 72 VAL A C 1
ATOM 554 O O . VAL A 1 72 ? -2.381 0.424 -0.289 1.00 96.75 72 VAL A O 1
ATOM 557 N N . LEU A 1 73 ? -1.107 -1.405 -0.533 1.00 95.94 73 LEU A N 1
ATOM 558 C CA . LEU A 1 73 ? -1.312 -1.882 0.843 1.00 95.94 73 LEU A CA 1
ATOM 559 C C . LEU A 1 73 ? -0.832 -0.865 1.883 1.00 95.94 73 LEU A C 1
ATOM 561 O O . LEU A 1 73 ? -1.551 -0.552 2.834 1.00 95.94 73 LEU A O 1
ATOM 565 N N . TRP A 1 74 ? 0.364 -0.313 1.692 1.00 96.62 74 TRP A N 1
ATOM 566 C CA . TRP A 1 74 ? 0.902 0.712 2.581 1.00 96.62 74 TRP A CA 1
ATOM 567 C C . TRP A 1 74 ? 0.158 2.049 2.461 1.00 96.62 74 TRP A C 1
ATOM 569 O O . TRP A 1 74 ? 0.018 2.742 3.466 1.00 96.62 74 TRP A O 1
ATOM 579 N N . GLY A 1 75 ? -0.385 2.382 1.287 1.00 96.94 75 GLY A N 1
ATOM 580 C CA . GLY A 1 75 ? -1.283 3.523 1.102 1.00 96.94 75 GLY A CA 1
ATOM 581 C C . GLY A 1 75 ? -2.588 3.373 1.891 1.00 96.94 75 GLY A C 1
ATOM 582 O O . GLY A 1 75 ? -2.996 4.297 2.593 1.00 96.94 75 GLY A O 1
ATOM 583 N N . LEU A 1 76 ? -3.203 2.184 1.876 1.00 95.75 76 LEU A N 1
ATOM 584 C CA . LEU A 1 76 ? -4.388 1.883 2.693 1.00 95.75 76 LEU A CA 1
ATOM 585 C C . LEU A 1 76 ? -4.083 1.964 4.195 1.00 95.75 76 LEU A C 1
ATOM 587 O O . LEU A 1 76 ? -4.882 2.499 4.966 1.00 95.75 76 LEU A O 1
ATOM 591 N N . VAL A 1 77 ? -2.914 1.475 4.616 1.00 95.88 77 VAL A N 1
ATOM 592 C CA . VAL A 1 77 ? -2.441 1.609 6.001 1.0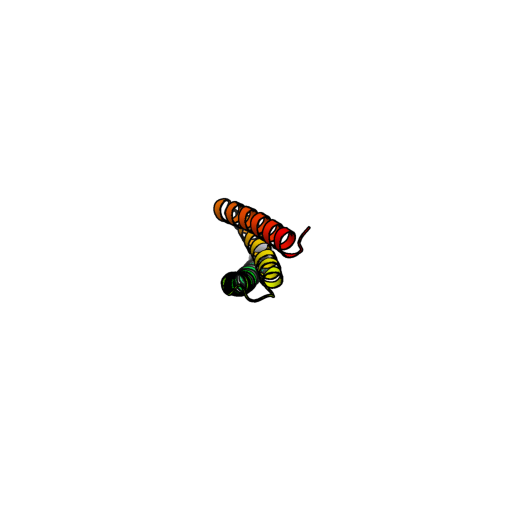0 95.88 77 VAL A CA 1
ATOM 593 C C . VAL A 1 77 ? -2.229 3.078 6.373 1.00 95.88 77 VAL A C 1
ATOM 595 O O . VAL A 1 77 ? -2.637 3.485 7.459 1.00 95.88 77 VAL A O 1
ATOM 598 N N . ALA A 1 78 ? -1.626 3.876 5.493 1.00 96.38 78 ALA A N 1
ATOM 599 C CA . ALA A 1 78 ? -1.410 5.303 5.715 1.00 96.38 78 ALA A CA 1
ATOM 600 C C . ALA A 1 78 ? -2.735 6.052 5.887 1.00 96.38 78 ALA A C 1
ATOM 602 O O . ALA A 1 78 ? -2.898 6.819 6.836 1.00 96.38 78 ALA A O 1
ATOM 603 N N . TRP A 1 79 ? -3.715 5.752 5.029 1.00 96.38 79 TRP A N 1
ATOM 604 C CA . TRP A 1 79 ? -5.068 6.291 5.130 1.00 96.38 79 TRP A CA 1
ATOM 605 C C . TRP A 1 79 ? -5.728 5.923 6.465 1.00 96.38 79 TRP A C 1
ATOM 607 O O . TRP A 1 79 ? -6.235 6.788 7.179 1.00 96.38 79 TRP A O 1
ATOM 617 N N . ALA A 1 80 ? -5.665 4.644 6.843 1.00 93.81 80 ALA A N 1
ATOM 618 C CA . ALA A 1 80 ? -6.194 4.138 8.107 1.00 93.81 80 ALA A CA 1
ATOM 619 C C . ALA A 1 80 ? -5.548 4.792 9.342 1.00 93.81 80 ALA A C 1
ATOM 621 O O . ALA A 1 80 ? -6.215 4.993 10.357 1.00 93.81 80 ALA A O 1
ATOM 622 N N . GLN A 1 81 ? -4.260 5.128 9.259 1.00 94.44 81 GLN A N 1
ATOM 623 C CA . GLN A 1 81 ? -3.494 5.745 10.345 1.00 94.44 81 GLN A CA 1
ATOM 624 C C . GLN A 1 81 ? -3.523 7.279 10.309 1.00 94.44 81 GLN A C 1
ATOM 626 O O . GLN A 1 81 ? -3.030 7.899 11.243 1.00 94.44 81 GLN A O 1
ATOM 631 N N . ARG A 1 82 ? -4.160 7.883 9.293 1.00 95.00 82 ARG A N 1
ATOM 632 C CA . ARG A 1 82 ? -4.190 9.338 9.045 1.00 95.00 82 ARG A CA 1
ATOM 633 C C . ARG A 1 82 ? -2.796 9.951 8.854 1.00 95.00 82 ARG A C 1
ATOM 635 O O . ARG A 1 82 ? -2.591 11.130 9.127 1.00 95.00 82 ARG A O 1
ATOM 642 N N . GLU A 1 83 ? -1.863 9.165 8.326 1.00 96.50 83 GLU A N 1
ATOM 643 C CA . GLU A 1 83 ? -0.489 9.582 8.044 1.00 96.50 83 GLU A CA 1
ATOM 644 C C . GLU A 1 83 ? -0.379 10.093 6.603 1.00 96.50 83 GLU A C 1
ATOM 646 O O . GLU A 1 83 ? -0.145 9.331 5.662 1.00 96.50 83 GLU A O 1
ATOM 651 N N . VAL A 1 84 ? -0.581 11.400 6.414 1.00 95.88 84 VAL A N 1
ATOM 652 C CA . VAL A 1 84 ? -0.652 12.022 5.077 1.00 95.88 84 VAL A CA 1
ATOM 653 C C . VAL A 1 84 ? 0.671 11.908 4.317 1.00 95.88 84 VAL A C 1
ATOM 655 O O . VAL A 1 84 ? 0.666 11.635 3.120 1.00 95.88 84 VAL A O 1
ATOM 658 N N . SER A 1 85 ? 1.808 12.067 4.997 1.00 97.12 85 SER A N 1
ATOM 659 C CA . SER A 1 85 ? 3.139 11.951 4.381 1.00 97.12 85 SER A CA 1
ATOM 660 C C . SER A 1 85 ? 3.365 10.564 3.777 1.00 97.12 85 SER A C 1
ATOM 662 O O . SER A 1 85 ? 3.797 10.442 2.630 1.00 97.12 85 SER A O 1
ATOM 664 N N . LEU A 1 86 ? 2.995 9.518 4.519 1.00 95.50 86 LEU A N 1
ATOM 665 C CA . LEU A 1 86 ? 3.082 8.137 4.065 1.00 95.50 86 LEU A CA 1
ATOM 666 C C . LEU A 1 86 ? 2.119 7.876 2.901 1.00 95.50 86 LEU A C 1
ATOM 668 O O . LEU A 1 86 ? 2.488 7.212 1.937 1.00 95.50 86 LEU A O 1
ATOM 672 N N . LEU A 1 87 ? 0.910 8.439 2.951 1.00 97.62 87 LEU A N 1
ATOM 673 C CA . LEU A 1 87 ? -0.072 8.304 1.878 1.00 97.62 87 LEU A CA 1
ATOM 674 C C . LEU A 1 87 ? 0.430 8.925 0.568 1.00 97.62 87 LEU A C 1
ATOM 676 O O . LEU A 1 87 ? 0.341 8.290 -0.479 1.00 97.62 87 LEU A O 1
ATOM 680 N N . VAL A 1 88 ? 0.987 10.138 0.628 1.00 97.88 88 VAL A N 1
ATOM 681 C CA . VAL A 1 88 ? 1.541 10.834 -0.544 1.00 97.88 88 VAL A CA 1
ATOM 682 C C . VAL A 1 88 ? 2.722 10.059 -1.125 1.00 97.88 88 VAL A C 1
ATOM 684 O O . VAL A 1 88 ? 2.772 9.849 -2.336 1.00 97.88 88 VAL A O 1
ATOM 687 N N . MET A 1 89 ? 3.634 9.577 -0.274 1.00 97.69 89 MET A N 1
ATOM 688 C CA . MET A 1 89 ? 4.784 8.780 -0.707 1.00 97.69 89 MET A CA 1
ATOM 689 C C . MET A 1 89 ? 4.345 7.513 -1.448 1.00 97.69 89 MET A C 1
ATOM 691 O O . MET A 1 89 ? 4.831 7.231 -2.544 1.00 97.69 89 MET A O 1
ATOM 695 N N . GLN A 1 90 ? 3.377 6.780 -0.894 1.00 97.75 90 GLN A N 1
ATOM 696 C CA . GLN A 1 90 ? 2.879 5.563 -1.528 1.00 97.75 90 GLN A CA 1
ATOM 697 C C . GLN A 1 90 ? 2.027 5.846 -2.768 1.00 97.75 90 GLN A C 1
ATOM 699 O O . GLN A 1 90 ? 2.052 5.057 -3.713 1.00 97.75 90 GLN A O 1
ATOM 704 N N . GLY A 1 91 ? 1.337 6.987 -2.818 1.00 97.62 91 GLY A N 1
ATOM 705 C CA . GLY A 1 91 ? 0.670 7.474 -4.024 1.00 97.62 91 GLY A CA 1
ATOM 706 C C . GLY A 1 91 ? 1.662 7.719 -5.163 1.00 97.62 91 GLY A C 1
ATOM 707 O O . GLY A 1 91 ? 1.480 7.197 -6.261 1.00 97.62 91 GLY A O 1
ATOM 708 N N . ALA A 1 92 ? 2.762 8.423 -4.889 1.00 97.88 92 ALA A N 1
ATOM 709 C CA . ALA A 1 92 ? 3.831 8.621 -5.866 1.00 97.88 92 ALA A CA 1
ATOM 710 C C . ALA A 1 92 ? 4.460 7.285 -6.300 1.00 97.88 92 ALA A C 1
ATOM 712 O O . ALA A 1 92 ? 4.615 7.042 -7.495 1.00 97.88 92 ALA A O 1
ATOM 713 N N . ALA A 1 93 ? 4.746 6.384 -5.353 1.00 96.69 93 ALA A N 1
ATOM 714 C CA . ALA A 1 93 ? 5.258 5.048 -5.659 1.00 96.69 93 ALA A CA 1
ATOM 715 C C . ALA A 1 93 ? 4.298 4.248 -6.556 1.00 96.69 93 ALA A C 1
ATOM 717 O O . ALA A 1 93 ? 4.741 3.577 -7.484 1.00 96.69 93 ALA A O 1
ATOM 718 N N . THR A 1 94 ? 2.986 4.357 -6.334 1.00 97.38 94 THR A N 1
ATOM 719 C CA . THR A 1 94 ? 1.959 3.719 -7.176 1.00 97.38 94 THR A CA 1
ATOM 720 C C . THR A 1 94 ? 2.068 4.205 -8.624 1.00 97.38 94 THR A C 1
ATOM 722 O O . THR A 1 94 ? 2.134 3.390 -9.543 1.00 97.38 94 THR A O 1
ATOM 725 N N . VAL A 1 95 ? 2.160 5.523 -8.831 1.00 97.56 95 VAL A N 1
ATOM 726 C CA . VAL A 1 95 ? 2.309 6.122 -10.169 1.00 97.56 95 VAL A CA 1
ATOM 727 C C . VAL A 1 95 ? 3.619 5.688 -10.828 1.00 97.56 95 VAL A C 1
ATOM 729 O O . VAL A 1 95 ? 3.611 5.266 -11.982 1.00 97.56 95 VAL A O 1
ATOM 732 N N . ILE A 1 96 ? 4.737 5.722 -10.096 1.00 96.06 96 ILE A N 1
ATOM 733 C CA . ILE A 1 96 ? 6.048 5.279 -10.597 1.00 96.06 96 ILE A CA 1
ATOM 734 C C . ILE A 1 96 ? 5.992 3.815 -11.044 1.00 96.06 96 ILE A C 1
ATOM 736 O O . ILE A 1 96 ? 6.492 3.481 -12.116 1.00 96.06 96 ILE A O 1
ATOM 740 N N . ASN A 1 97 ? 5.352 2.948 -10.258 1.00 94.81 97 ASN A N 1
ATOM 741 C CA . ASN A 1 97 ? 5.187 1.541 -10.604 1.00 94.81 97 ASN A CA 1
ATOM 742 C C . ASN A 1 97 ? 4.339 1.341 -11.861 1.00 94.81 97 ASN A C 1
ATOM 744 O O . ASN A 1 97 ? 4.713 0.548 -12.721 1.00 94.81 97 ASN A O 1
ATOM 748 N N . MET A 1 98 ? 3.231 2.073 -11.999 1.00 95.00 98 MET A N 1
ATOM 749 C CA . MET A 1 98 ? 2.406 2.033 -13.210 1.00 95.00 98 MET A CA 1
ATOM 750 C C . MET A 1 98 ? 3.206 2.456 -14.447 1.00 95.00 98 MET A C 1
ATOM 752 O O . MET A 1 98 ? 3.199 1.746 -15.449 1.00 95.00 98 MET A O 1
ATOM 756 N N . LEU A 1 99 ? 3.952 3.563 -14.360 1.00 94.94 99 LEU A N 1
ATOM 757 C CA . LEU A 1 99 ? 4.824 4.027 -15.443 1.00 94.94 99 LEU A CA 1
ATOM 758 C C . LEU A 1 99 ? 5.924 3.008 -15.772 1.00 94.94 99 LEU A C 1
ATOM 760 O O . LEU A 1 99 ? 6.219 2.777 -16.943 1.00 94.94 99 LEU A O 1
ATOM 764 N N . GLY A 1 100 ? 6.507 2.374 -14.753 1.00 92.38 100 GLY A N 1
ATOM 765 C CA . GLY A 1 100 ? 7.492 1.306 -14.917 1.00 92.38 100 GLY A CA 1
ATOM 766 C C . GLY A 1 100 ? 6.933 0.101 -15.675 1.00 92.38 100 GLY A C 1
ATOM 767 O O . GLY A 1 100 ? 7.594 -0.407 -16.580 1.00 92.38 100 GLY A O 1
ATOM 768 N N . ILE A 1 101 ? 5.700 -0.312 -15.361 1.00 92.69 101 ILE A N 1
ATOM 769 C CA . ILE A 1 101 ? 4.993 -1.393 -16.066 1.00 92.69 101 ILE A CA 1
ATOM 770 C C . ILE A 1 101 ? 4.740 -1.011 -17.527 1.00 92.69 101 ILE A C 1
ATOM 772 O O . ILE A 1 101 ? 5.092 -1.788 -18.409 1.00 92.69 101 ILE A O 1
ATOM 776 N N . ILE A 1 102 ? 4.176 0.174 -17.786 1.00 92.56 102 ILE A N 1
ATOM 777 C CA . ILE A 1 102 ? 3.870 0.658 -19.146 1.00 92.56 102 ILE A CA 1
ATOM 778 C C . ILE A 1 102 ? 5.143 0.679 -20.001 1.00 92.56 102 ILE A C 1
ATOM 780 O O . ILE A 1 102 ? 5.202 0.035 -21.047 1.00 92.56 102 ILE A O 1
ATOM 784 N N . LYS A 1 103 ? 6.207 1.311 -19.487 1.00 89.88 103 LYS A N 1
ATOM 785 C CA . LYS A 1 103 ? 7.507 1.390 -20.163 1.00 89.88 103 LYS A CA 1
ATOM 786 C C . LYS A 1 103 ? 8.089 0.011 -20.465 1.00 89.88 103 LYS A C 1
ATOM 788 O O . LYS A 1 103 ? 8.684 -0.181 -21.520 1.00 89.88 103 LYS A O 1
ATOM 793 N N . TRP A 1 104 ? 7.972 -0.933 -19.533 1.00 86.94 104 TRP A N 1
ATOM 794 C CA . TRP A 1 104 ? 8.522 -2.272 -19.725 1.00 86.94 104 TRP A CA 1
ATOM 795 C C . TRP A 1 104 ? 7.721 -3.089 -20.7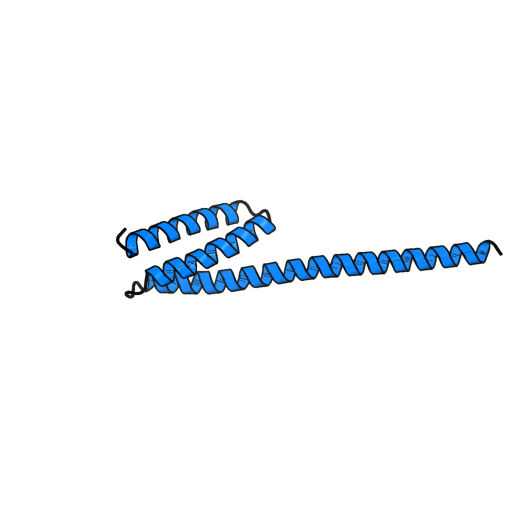43 1.00 86.94 104 TRP A C 1
ATOM 797 O O . TRP A 1 104 ? 8.311 -3.832 -21.520 1.00 86.94 104 TRP A O 1
ATOM 807 N N . LEU A 1 105 ? 6.395 -2.933 -20.764 1.00 84.88 105 LEU A N 1
ATOM 808 C CA . LEU A 1 105 ? 5.522 -3.589 -21.740 1.00 84.88 105 LEU A CA 1
ATOM 809 C C . LEU A 1 105 ? 5.636 -2.991 -23.152 1.00 84.88 105 LEU A C 1
ATOM 811 O O . LEU A 1 105 ? 5.120 -3.588 -24.093 1.00 84.88 105 LEU A O 1
ATOM 815 N N . GLY A 1 106 ? 6.324 -1.856 -23.313 1.00 78.62 106 GLY A N 1
ATOM 816 C CA . GLY A 1 106 ? 6.542 -1.220 -24.613 1.00 78.62 106 GLY A CA 1
ATOM 817 C C . GLY A 1 106 ? 5.289 -0.567 -25.201 1.00 78.62 106 GLY A C 1
ATOM 818 O O . GLY A 1 106 ? 5.202 -0.433 -26.420 1.00 78.62 106 GLY A O 1
ATOM 819 N N . VAL A 1 107 ? 4.331 -0.201 -24.343 1.00 64.69 107 VAL A N 1
ATOM 820 C CA . VAL A 1 107 ? 3.115 0.560 -24.687 1.00 64.69 107 VAL A CA 1
ATOM 821 C C . VAL A 1 107 ? 3.383 2.045 -24.483 1.00 64.69 107 VAL A C 1
ATOM 823 O O . VAL A 1 107 ? 2.966 2.836 -25.353 1.00 64.69 107 VAL A O 1
#

pLDDT: mean 90.03, std 8.68, range [57.72, 97.88]

Foldseek 3Di:
DVVVVVVVVVVVVVVVVVVVVVVVVVVVVVVVVVLVVLLVQLVVLLVQLVVLCVVPDLPNLVSLVSNLSSLVSQLVSCVVVVPVVSNVVSVVSNVVSVVSNCVSVVD